Protein 8RDD (pdb70)

Secondary structure (DSSP, 8-state):
-EEEEEEE-HHHHHHHHHHHHHHHHH--SSEEEEEEE-HHHHHHHHHHHHHS--HHHHHHHHHHHHHHHS--TTEEEEEPPTTHHHHS-HHHHHHHS-TTSSS-GGGS-HHHHHHHHHHHHHHHSTT-TT--EEEE-S-HHHHHHHHHTT----HHHHHHHH-

B-factor: mean 39.7, std 12.42, range [23.23, 88.73]

Structure (mmCIF, N/CA/C/O backbone):
data_8RDD
#
_entry.id   8RDD
#
_cell.length_a   80.371
_cell.length_b   80.371
_cell.length_c   94.134
_cell.angle_alpha   90
_cell.angle_beta   90
_cell.angle_gamma   120
#
_symmetry.space_group_name_H-M   'P 31 2 1'
#
loop_
_entity.id
_entity.type
_entity.pdbx_description
1 polymer 'Nonsense-mediated decay protein 4'
2 non-polymer GLYCEROL
3 non-polymer 'ACETIC ACID'
4 water water
#
loop_
_atom_site.group_PDB
_atom_site.id
_atom_site.type_symbol
_atom_site.label_atom_id
_atom_site.label_alt_id
_atom_site.label_comp_id
_atom_site.label_asym_id
_atom_site.label_entity_id
_atom_site.label_seq_id
_atom_site.pdbx_PDB_ins_code
_atom_site.Cartn_x
_atom_site.Cartn_y
_atom_site.Cartn_z
_atom_site.occupancy
_atom_site.B_iso_or_equiv
_atom_site.auth_seq_id
_atom_site.auth_comp_id
_atom_site.auth_asym_id
_atom_site.auth_atom_id
_atom_site.pdbx_PDB_model_num
ATOM 1 N N . SER A 1 4 ? -33.1 47.654 -37.065 1 56.79 1 SER B N 1
ATOM 2 C CA . SER A 1 4 ? -33.631 46.538 -36.283 1 57.17 1 SER B CA 1
ATOM 3 C C . SER A 1 4 ? -32.761 45.288 -36.446 1 55.93 1 SER B C 1
ATOM 4 O O . SER A 1 4 ? -32.288 45.012 -37.548 1 56.9 1 SER B O 1
ATOM 7 N N . THR A 1 5 ? -32.519 44.549 -35.352 1 53.39 2 THR B N 1
ATOM 8 C CA . THR A 1 5 ? -31.701 43.341 -35.402 1 51.46 2 THR B CA 1
ATOM 9 C C . THR A 1 5 ? -32.416 42.134 -34.778 1 46.92 2 THR B C 1
ATOM 10 O O . THR A 1 5 ? -33.287 42.285 -33.915 1 47.33 2 THR B O 1
ATOM 14 N N . GLN A 1 6 ? -32.065 40.945 -35.241 1 42.29 3 GLN B N 1
ATOM 15 C CA . GLN A 1 6 ? -32.631 39.708 -34.732 1 39.03 3 GLN B CA 1
ATOM 16 C C . GLN A 1 6 ? -31.495 38.725 -34.523 1 36.03 3 GLN B C 1
ATOM 17 O O . GLN A 1 6 ? -30.66 38.553 -35.415 1 36.13 3 GLN B O 1
ATOM 23 N N . TYR A 1 7 ? -31.444 38.095 -33.351 1 33.55 4 TYR B N 1
ATOM 24 C CA . TYR A 1 7 ? -30.449 37.058 -33.089 1 32.6 4 TYR B CA 1
ATOM 25 C C . TYR A 1 7 ? -31.166 35.716 -33.148 1 30.22 4 TYR B C 1
ATOM 26 O O . TYR A 1 7 ? -32.266 35.571 -32.608 1 30.55 4 TYR B O 1
ATOM 35 N N . ASN A 1 8 ? -30.54 34.741 -33.786 1 28.02 5 ASN B N 1
ATOM 36 C CA . ASN A 1 8 ? -31.105 33.413 -34.007 1 26.75 5 ASN B CA 1
ATOM 37 C C . ASN A 1 8 ? -30.26 32.365 -33.288 1 26.32 5 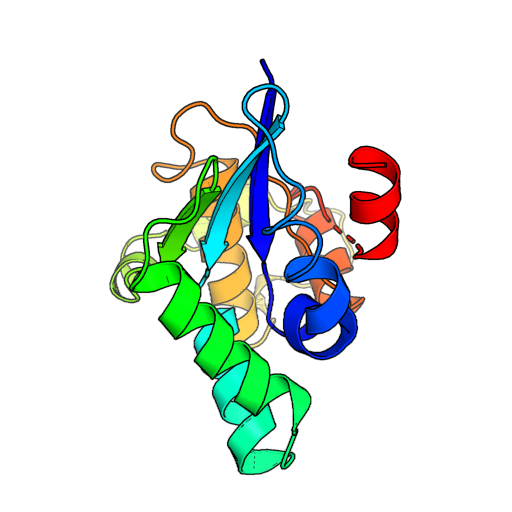ASN B C 1
ATOM 38 O O . ASN A 1 8 ? -29.111 32.122 -33.67 1 26.34 5 ASN B O 1
ATOM 43 N N . PHE A 1 9 ? -30.81 31.796 -32.207 1 25.41 6 PHE B N 1
ATOM 44 C CA . PHE A 1 9 ? -30.08 30.846 -31.367 1 26.07 6 PHE B CA 1
ATOM 45 C C . PHE A 1 9 ? -30.678 29.458 -31.305 1 26.2 6 PHE B C 1
ATOM 46 O O . PHE A 1 9 ? -31.89 29.292 -31.111 1 26.55 6 PHE B O 1
ATOM 54 N N . ILE A 1 10 ? -29.809 28.449 -31.367 1 26.15 7 ILE B N 1
ATOM 55 C CA . ILE A 1 10 ? -30.17 27.062 -31.097 1 26.08 7 ILE B CA 1
ATOM 56 C C . ILE A 1 10 ? -29.672 26.863 -29.662 1 25.95 7 ILE B C 1
ATOM 57 O O . ILE A 1 10 ? -28.483 27.087 -29.403 1 26.78 7 ILE B O 1
ATOM 62 N N . ILE A 1 11 ? -30.541 26.451 -28.734 1 25.22 8 ILE B N 1
ATOM 63 C CA . ILE A 1 11 ? -30.119 26.364 -27.32 1 26.28 8 ILE B CA 1
ATOM 64 C C . ILE A 1 11 ? -30.059 24.938 -26.825 1 26.87 8 ILE B C 1
ATOM 65 O O . ILE A 1 11 ? -31.057 24.212 -26.884 1 27.88 8 ILE B O 1
ATOM 70 N N . ASP A 1 12 ? -28.888 24.534 -26.315 1 26.19 9 ASP B N 1
ATOM 71 C CA . ASP A 1 12 ? -28.717 23.18 -25.823 1 26.3 9 ASP B CA 1
ATOM 72 C C . ASP A 1 12 ? -29.197 23.035 -24.346 1 26.7 9 ASP B C 1
ATOM 73 O O . ASP A 1 12 ? -29.622 24.02 -23.733 1 27.39 9 ASP B O 1
ATOM 78 N N . ALA A 1 13 ? -29.141 21.813 -23.794 1 26.71 10 ALA B N 1
ATOM 79 C CA . ALA A 1 13 ? -29.593 21.583 -22.416 1 27.71 10 ALA B CA 1
ATOM 80 C C . ALA A 1 13 ? -28.703 22.247 -21.362 1 27.98 10 ALA B C 1
ATOM 81 O O . ALA A 1 13 ? -29.229 22.83 -20.401 1 28.36 10 ALA B O 1
ATOM 83 N N . SER A 1 14 ? -27.367 22.157 -21.52 1 27.55 11 SER B N 1
ATOM 84 C CA . SER A 1 14 ? -26.416 22.739 -20.552 1 27.91 11 SER B CA 1
ATOM 85 C C . SER A 1 14 ? -26.582 24.259 -20.413 1 27.97 11 SER B C 1
ATOM 86 O O . SER A 1 14 ? -26.408 24.78 -19.31 1 28.25 11 SER B O 1
ATOM 89 N N . ALA A 1 15 ? -26.953 24.951 -21.516 1 27.53 12 ALA B N 1
ATOM 90 C CA . ALA A 1 15 ? -27.199 26.389 -21.503 1 28.04 12 ALA B CA 1
ATOM 91 C C . ALA A 1 15 ? -28.391 26.674 -20.585 1 28.41 12 ALA B C 1
ATOM 92 O O . ALA A 1 15 ? -28.315 27.596 -19.782 1 29.25 12 ALA B O 1
ATOM 94 N N . PHE A 1 16 ? -29.465 25.866 -20.663 1 27.7 13 PHE B N 1
ATOM 95 C CA . PHE A 1 16 ? -30.616 26.035 -19.766 1 28.44 13 PHE B CA 1
ATOM 96 C C . PHE A 1 16 ? -30.258 25.66 -18.323 1 29.85 13 PHE B C 1
ATOM 97 O O . PHE A 1 16 ? -30.542 26.424 -17.4 1 30.92 13 PHE B O 1
ATOM 105 N N . GLU A 1 17 ? -29.645 24.487 -18.118 1 30.08 14 GLU B N 1
ATOM 106 C CA . GLU A 1 17 ? -29.319 24.044 -16.759 1 31.06 14 GLU B CA 1
ATOM 107 C C . GLU A 1 17 ? -28.389 25.013 -16.007 1 32.28 14 GLU B C 1
ATOM 108 O O . GLU A 1 17 ? -28.596 25.28 -14.813 1 32.5 14 GLU B O 1
ATOM 114 N N . LYS A 1 18 ? -27.4 25.571 -16.708 1 32.2 15 LYS B N 1
ATOM 115 C CA . LYS A 1 18 ? -26.44 26.472 -16.081 1 33.69 15 LYS B CA 1
ATOM 116 C C . LYS A 1 18 ? -26.83 27.952 -16.175 1 33.66 15 LYS B C 1
ATOM 117 O O . LYS A 1 18 ? -26.404 28.745 -15.336 1 35.08 15 LYS B O 1
ATOM 123 N N . GLY A 1 19 ? -27.605 28.319 -17.186 1 31.88 16 GLY B N 1
ATOM 124 C CA . GLY A 1 19 ? -27.924 29.719 -17.419 1 31.28 16 GLY B CA 1
ATOM 125 C C . GLY A 1 19 ? -29.381 30.093 -17.558 1 30.26 16 GLY B C 1
ATOM 126 O O . GLY A 1 19 ? -29.676 31.116 -18.169 1 30.21 16 GLY B O 1
ATOM 127 N N . LEU A 1 20 ? -30.307 29.295 -16.991 1 29.2 17 LEU B N 1
ATOM 128 C CA . LEU A 1 20 ? -31.743 29.613 -17.06 1 29.28 17 LEU B CA 1
ATOM 129 C C . LEU A 1 20 ? -32.078 31.081 -16.651 1 28.99 17 LEU B C 1
ATOM 130 O O . LEU A 1 20 ? -32.842 31.74 -17.354 1 28.42 17 LEU B O 1
ATOM 135 N N . GLY A 1 21 ? -31.508 31.564 -15.544 1 29.52 18 GLY B N 1
ATOM 136 C CA . GLY A 1 21 ? -31.738 32.944 -15.095 1 30.37 18 GLY B CA 1
ATOM 137 C C . GLY A 1 21 ? -31.311 33.98 -16.133 1 31.13 18 GLY B C 1
ATOM 138 O O . GLY A 1 21 ? -32.022 34.959 -16.373 1 30.9 18 GLY B O 1
ATOM 139 N N . ASN A 1 22 ? -30.164 33.736 -16.799 1 30.84 19 ASN B N 1
ATOM 140 C CA . ASN A 1 22 ? -29.645 34.615 -17.849 1 30.62 19 ASN B CA 1
ATOM 141 C C . ASN A 1 22 ? -30.58 34.606 -19.06 1 29.39 19 ASN B C 1
ATOM 142 O O . ASN A 1 22 ? -30.901 35.669 -19.585 1 29.35 19 ASN B O 1
ATOM 147 N N . ILE A 1 23 ? -31.014 33.414 -19.507 1 29.01 20 ILE B N 1
ATOM 148 C CA . ILE A 1 23 ? -31.924 33.283 -20.653 1 29.24 20 ILE B CA 1
ATOM 149 C C . ILE A 1 23 ? -33.277 33.981 -20.376 1 29.23 20 ILE B C 1
ATOM 150 O O . ILE A 1 23 ? -33.791 34.691 -21.24 1 28.8 20 ILE B O 1
ATOM 155 N N . LYS A 1 24 ? -33.836 33.826 -19.147 1 29.43 21 LYS B N 1
ATOM 156 C CA . LYS A 1 24 ? -35.09 34.515 -18.802 1 30.11 21 LYS B CA 1
ATOM 157 C C . LYS A 1 24 ? -34.919 36.032 -18.909 1 30.87 21 LYS B C 1
ATOM 158 O O . LYS A 1 24 ? -35.812 36.718 -19.41 1 31.51 21 LYS B O 1
ATOM 164 N N . ARG A 1 25 ? -33.762 36.542 -18.48 1 31.22 22 ARG B N 1
ATOM 165 C CA A ARG A 1 25 ? -33.503 37.972 -18.549 0.5 32 22 ARG B CA 1
ATOM 166 C CA B ARG A 1 25 ? -33.455 37.968 -18.551 0.5 32.4 22 ARG B CA 1
ATOM 167 C C . ARG A 1 25 ? -33.441 38.448 -20.006 1 32.84 22 ARG B C 1
ATOM 168 O O . ARG A 1 25 ? -34.047 39.479 -20.331 1 32.91 22 ARG B O 1
ATOM 183 N N . TRP A 1 26 ? -32.784 37.674 -20.909 1 33.18 23 TRP B N 1
ATOM 184 C CA . TRP A 1 26 ? -32.72 38.039 -22.337 1 33.71 23 TRP B CA 1
ATOM 185 C C . TRP A 1 26 ? -34.15 38.163 -22.907 1 35.27 23 TRP B C 1
ATOM 186 O O . TRP A 1 26 ? -34.445 39.123 -23.629 1 35.66 23 TRP B O 1
ATOM 197 N N . CYS A 1 27 ? -35.024 37.196 -22.56 1 35.68 24 CYS B N 1
ATOM 198 C CA . CYS A 1 27 ? -36.405 37.138 -23.045 1 38.14 24 CYS B CA 1
ATOM 199 C C . CYS A 1 27 ? -37.261 38.306 -22.591 1 40.99 24 CYS B C 1
ATOM 200 O O . CYS A 1 27 ? -38.144 38.723 -23.337 1 41.43 24 CYS B O 1
ATOM 203 N N . SER A 1 28 ? -37.019 38.825 -21.378 1 42.73 25 SER B N 1
ATOM 204 C CA A SER A 1 28 ? -37.811 39.943 -20.879 0.5 44.64 25 SER B CA 1
ATOM 205 C CA B SER A 1 28 ? -37.787 39.945 -20.833 0.5 44.8 25 SER B CA 1
ATOM 206 C C . SER A 1 28 ? -37.204 41.311 -21.206 1 46.63 25 SER B C 1
ATOM 207 O O . SER A 1 28 ? -37.908 42.309 -21.134 1 46.76 25 SER B O 1
ATOM 212 N N . ASP A 1 29 ? -35.91 41.363 -21.575 1 49.33 26 ASP B N 1
ATOM 213 C CA . ASP A 1 29 ? -35.241 42.616 -21.937 1 52.37 26 ASP B CA 1
ATOM 214 C C . ASP A 1 29 ? -35.157 42.866 -23.455 1 55.54 26 ASP B C 1
ATOM 215 O O . ASP A 1 29 ? -34.707 43.946 -23.85 1 56.22 26 ASP B O 1
ATOM 220 N N . CYS A 1 30 ? -35.573 41.895 -24.304 1 57.09 27 CYS B N 1
ATOM 221 C CA . CYS A 1 30 ? -35.543 42.119 -25.754 1 59.47 27 CYS B CA 1
ATOM 222 C C . CYS A 1 30 ? -36.569 43.181 -26.169 1 61.3 27 CYS B C 1
ATOM 223 O O . CYS A 1 30 ? -37.629 43.306 -25.549 1 61.51 27 CYS B O 1
ATOM 226 N N . THR A 1 31 ? -36.207 44.008 -27.151 1 62.24 28 THR B N 1
ATOM 227 C CA . THR A 1 31 ? -37.031 45.145 -27.57 1 63.47 28 THR B CA 1
ATOM 228 C C . THR A 1 31 ? -37.331 45.125 -29.099 1 63.83 28 THR B C 1
ATOM 229 O O . THR A 1 31 ? -36.94 44.173 -29.778 1 63.99 28 THR B O 1
ATOM 233 N N . GLU A 1 32 ? -38.029 46.157 -29.645 1 63.44 29 GLU B N 1
ATOM 234 C CA . GLU A 1 32 ? -38.302 46.234 -31.087 1 63.55 29 GLU B CA 1
ATOM 235 C C . GLU A 1 32 ? -36.965 46.306 -31.861 1 62.46 29 GLU B C 1
ATOM 236 O O . GLU A 1 32 ? -36.847 45.729 -32.947 1 62.71 29 GLU B O 1
ATOM 242 N N . ALA A 1 33 ? -35.949 46.982 -31.27 1 60.78 30 ALA B N 1
ATOM 243 C CA . ALA A 1 33 ? -34.612 47.117 -31.839 1 59.3 30 ALA B CA 1
ATOM 244 C C . ALA A 1 33 ? -33.842 45.792 -31.822 1 56.86 30 ALA B C 1
ATOM 245 O O . ALA A 1 33 ? -33.074 45.537 -32.746 1 57.45 30 ALA B O 1
ATOM 247 N N . VAL A 1 34 ? -34.012 44.963 -30.773 1 53.97 31 VAL B N 1
ATOM 248 C CA . VAL A 1 34 ? -33.315 43.67 -30.667 1 51.53 31 VAL B CA 1
ATOM 249 C C . VAL A 1 34 ? -34.301 42.525 -30.392 1 47.51 31 VAL B C 1
ATOM 250 O O . VAL A 1 34 ? -34.823 42.417 -29.284 1 48.03 31 VAL B O 1
ATOM 254 N N . THR A 1 35 ? -34.601 41.71 -31.405 1 43.39 32 THR B N 1
ATOM 255 C CA . THR A 1 35 ? -35.527 40.6 -31.249 1 40.69 32 THR B CA 1
ATOM 256 C C . THR A 1 35 ? -34.756 39.266 -31.157 1 36.47 32 THR B C 1
ATOM 257 O O . THR A 1 35 ? -33.64 39.141 -31.675 1 35.04 32 THR B O 1
ATOM 261 N N . LEU A 1 36 ? -35.35 38.285 -30.488 1 34.01 33 LEU B N 1
ATOM 262 C CA . LEU A 1 36 ? -34.713 36.991 -30.292 1 33.19 33 LEU B CA 1
ATOM 263 C C . LEU A 1 36 ? -35.53 35.901 -30.958 1 32.71 33 LEU B C 1
ATOM 264 O O . LEU A 1 36 ? -36.766 35.944 -30.945 1 33.66 33 LEU B O 1
ATOM 269 N N . ASN A 1 37 ? -34.84 34.946 -31.565 1 30.48 34 ASN B N 1
ATOM 270 C CA . ASN A 1 37 ? -35.462 33.86 -32.303 1 29.11 34 ASN B CA 1
ATOM 271 C C . ASN A 1 37 ? -34.789 32.553 -31.864 1 28.96 34 ASN B C 1
ATOM 272 O O . ASN A 1 37 ? -33.616 32.331 -32.167 1 29.23 34 ASN B O 1
ATOM 277 N N . PHE A 1 38 ? -35.507 31.719 -31.107 1 28.4 35 PHE B N 1
ATOM 278 C CA . PHE A 1 38 ? -34.945 30.487 -30.544 1 28.57 35 PHE B CA 1
ATOM 279 C C . PHE A 1 38 ? -35.418 29.234 -31.252 1 28.03 35 PHE B C 1
ATOM 280 O O . PHE A 1 38 ? -36.61 29.099 -31.561 1 28.85 35 PHE B O 1
ATOM 288 N N . TYR A 1 39 ? -34.519 28.268 -31.402 1 27.04 36 TYR B N 1
ATOM 289 C CA . TYR A 1 39 ? -34.858 26.943 -31.908 1 26.88 36 TYR B CA 1
ATOM 290 C C . TYR A 1 39 ? -34.442 25.94 -30.834 1 27.4 36 TYR B C 1
ATOM 291 O O . TYR A 1 39 ? -33.279 25.909 -30.439 1 28.46 36 TYR B O 1
ATOM 300 N N . ILE A 1 40 ? -35.389 25.146 -30.347 1 26.94 37 ILE B N 1
ATOM 301 C CA . ILE A 1 40 ? -35.109 24.153 -29.318 1 26.84 37 ILE B CA 1
ATOM 302 C C . ILE A 1 40 ? -35.055 22.742 -29.936 1 27.09 37 ILE B C 1
ATOM 303 O O . ILE A 1 40 ? -36.083 22.18 -30.293 1 27.17 37 ILE B O 1
ATOM 308 N N . PRO A 1 41 ? -33.86 22.154 -30.049 1 27.77 38 PRO B N 1
ATOM 309 C CA . PRO A 1 41 ? -33.763 20.805 -30.636 1 28.45 38 PRO B CA 1
ATOM 310 C C . PRO A 1 41 ? -34.283 19.713 -29.712 1 28.15 38 PRO B C 1
ATOM 311 O O . PRO A 1 41 ? -34.354 19.897 -28.486 1 26.92 38 PRO B O 1
ATOM 315 N N . THR A 1 42 ? -34.584 18.547 -30.297 1 28.01 39 THR B N 1
ATOM 316 C CA . THR A 1 42 ? -35.015 17.35 -29.56 1 29.2 39 THR B CA 1
ATOM 317 C C . THR A 1 42 ? -33.977 16.971 -28.517 1 29.05 39 THR B C 1
ATOM 318 O O . THR A 1 42 ? -34.35 16.613 -27.405 1 30.31 39 THR B O 1
ATOM 322 N N . PHE A 1 43 ? -32.675 17.111 -28.839 1 28.46 40 PHE B N 1
ATOM 323 C CA . PHE A 1 43 ? -31.588 16.862 -27.875 1 28.92 40 PHE B CA 1
ATOM 324 C C . PHE A 1 43 ? -31.842 17.581 -26.515 1 28.33 40 PHE B C 1
ATOM 325 O O . PHE A 1 43 ? -31.656 16.982 -25.456 1 28.32 40 PHE B O 1
ATOM 333 N N . THR A 1 44 ? -32.197 18.872 -26.581 1 27.54 41 THR B N 1
ATOM 334 C CA . THR A 1 44 ? -32.414 19.703 -25.409 1 27.75 41 THR B CA 1
ATOM 335 C C . THR A 1 44 ? -33.545 19.164 -24.544 1 27.73 41 THR B C 1
ATOM 336 O O . THR A 1 44 ? -33.372 19.046 -23.332 1 27.49 41 THR B O 1
ATOM 340 N N . LEU A 1 45 ? -34.701 18.875 -25.153 1 27.9 42 LEU B N 1
ATOM 341 C CA . LEU A 1 45 ? -35.84 18.353 -24.403 1 29.26 42 LEU B CA 1
ATOM 342 C C . LEU A 1 45 ? -35.495 16.998 -23.737 1 29.9 42 LEU B C 1
ATOM 343 O O . LEU A 1 45 ? -35.781 16.806 -22.553 1 29.47 42 LEU B O 1
ATOM 348 N N . ASN A 1 46 ? -34.842 16.09 -24.491 1 30.07 43 ASN B N 1
ATOM 349 C CA . ASN A 1 46 ? -34.481 14.772 -23.961 1 30.94 43 ASN B CA 1
ATOM 350 C C . ASN A 1 46 ? -33.44 14.863 -22.846 1 30.43 43 ASN B C 1
ATOM 351 O O . ASN A 1 46 ? -33.577 14.194 -21.816 1 30.96 43 ASN B O 1
ATOM 356 N N . GLU A 1 47 ? -32.423 15.705 -23.031 1 29.66 44 GLU B N 1
ATOM 357 C CA . GLU A 1 47 ? -31.358 15.84 -22.035 1 29.39 44 GLU B CA 1
ATOM 358 C C . GLU A 1 47 ? -31.841 16.537 -20.764 1 29.03 44 GLU B C 1
ATOM 359 O O . GLU A 1 47 ? -31.471 16.111 -19.661 1 28.63 44 GLU B O 1
ATOM 365 N N . LEU A 1 48 ? -32.71 17.558 -20.899 1 28.45 45 LEU B N 1
ATOM 366 C CA . LEU A 1 48 ? -33.272 18.21 -19.696 1 28.94 45 LEU B CA 1
ATOM 367 C C . LEU A 1 48 ? -34.19 17.21 -18.945 1 30.65 45 LEU B C 1
ATOM 368 O O . LEU A 1 48 ? -34.205 17.204 -17.711 1 30.57 45 LEU B O 1
ATOM 373 N N . ASP A 1 49 ? -34.917 16.348 -19.682 1 31.84 46 ASP B N 1
ATOM 374 C CA . ASP A 1 49 ? -35.762 15.341 -19.037 1 34.15 46 ASP B CA 1
ATOM 375 C C . ASP A 1 49 ? -34.873 14.335 -18.279 1 35.58 46 ASP B C 1
ATOM 376 O O . ASP A 1 49 ? -35.178 13.982 -17.134 1 35.78 46 ASP B O 1
ATOM 381 N N . PHE A 1 50 ? -33.732 13.942 -18.882 1 36.13 47 PHE B N 1
ATOM 382 C CA . PHE A 1 50 ? -32.78 13.037 -18.226 1 36.96 47 PHE B CA 1
ATOM 383 C C . PHE A 1 50 ? -32.244 13.687 -16.93 1 36.34 47 PHE B C 1
ATOM 384 O O . PHE A 1 50 ? -32.198 13.028 -15.885 1 36.81 47 PHE B O 1
ATOM 392 N N . LEU A 1 51 ? -31.803 14.954 -17.016 1 34.97 48 LEU B N 1
ATOM 393 C CA . LEU A 1 51 ? -31.246 15.672 -15.87 1 34.88 48 LEU B CA 1
ATOM 394 C C . LEU A 1 51 ? -32.273 15.807 -14.735 1 35.77 48 LEU B C 1
ATOM 395 O O . LEU A 1 51 ? -31.93 15.566 -13.577 1 36.31 48 LEU B O 1
ATOM 400 N N . GLN A 1 52 ? -33.528 16.133 -15.068 1 36.22 49 GLN B N 1
ATOM 401 C CA . GLN A 1 52 ? -34.592 16.288 -14.079 1 38.78 49 GLN B CA 1
ATOM 402 C C . GLN A 1 52 ? -34.937 14.943 -13.386 1 41.41 49 GLN B C 1
ATOM 403 O O . GLN A 1 52 ? -35.113 14.918 -12.168 1 41.82 49 GLN B O 1
ATOM 409 N N . GLN A 1 53 ? -35.031 13.851 -14.162 1 42.74 50 GLN B N 1
ATOM 410 C CA . GLN A 1 53 ? -35.398 12.52 -13.663 1 45.2 50 GLN B CA 1
ATOM 411 C C . GLN A 1 53 ? -34.245 11.759 -13.001 1 46.32 50 GLN B C 1
ATOM 412 O O . GLN A 1 53 ? -34.374 11.339 -11.855 1 47.27 50 GLN B O 1
ATOM 418 N N . ARG A 1 54 ? -33.135 11.565 -13.714 1 46.21 51 ARG B N 1
ATOM 419 C CA . ARG A 1 54 ? -31.988 10.809 -13.23 1 46.79 51 ARG B CA 1
ATOM 420 C C . ARG A 1 54 ? -31.039 11.593 -12.329 1 45.79 51 ARG B C 1
ATOM 421 O O . ARG A 1 54 ? -30.439 10.988 -11.451 1 46.35 51 ARG B O 1
ATOM 429 N N . ARG A 1 55 ? -30.885 12.91 -12.53 1 44.15 52 ARG B N 1
ATOM 430 C CA . ARG A 1 55 ? -29.98 13.691 -11.68 1 43.91 52 ARG B CA 1
ATOM 431 C C . ARG A 1 55 ? -30.702 14.574 -10.651 1 42.63 52 ARG B C 1
ATOM 432 O O . ARG A 1 55 ? -30.033 15.304 -9.921 1 43.02 52 ARG B O 1
ATOM 440 N N . LYS A 1 56 ? -32.057 14.532 -10.61 1 41.11 53 LYS B N 1
ATOM 441 C CA . LYS A 1 56 ? -32.904 15.362 -9.736 1 40.84 53 LYS B CA 1
ATOM 442 C C . LYS A 1 56 ? -32.511 16.847 -9.843 1 38.91 53 LYS B C 1
ATOM 443 O O . LYS A 1 56 ? -32.376 17.546 -8.835 1 39.17 53 LYS B O 1
ATOM 449 N N . SER A 1 57 ? -32.244 17.296 -11.071 1 36.35 54 SER B N 1
ATOM 450 C CA . SER A 1 57 ? -31.821 18.669 -11.309 1 35.19 54 SER B CA 1
ATOM 451 C C . SER A 1 57 ? -32.991 19.638 -11.189 1 34.28 54 SER B C 1
ATOM 452 O O . SER A 1 57 ? -33.905 19.613 -12.025 1 33.88 54 SER B O 1
ATOM 455 N N . PHE A 1 58 ? -32.946 20.524 -10.187 1 33.74 55 PHE B N 1
ATOM 456 C CA . PHE A 1 58 ? -33.985 21.538 -10.032 1 33.58 55 PHE B CA 1
ATOM 457 C C . PHE A 1 58 ? -33.997 22.483 -11.25 1 32.39 55 PHE B C 1
ATOM 458 O O . PHE A 1 58 ? -35.059 22.755 -11.796 1 31.9 55 PHE B O 1
ATOM 466 N N . ALA A 1 59 ? -32.823 22.961 -11.681 1 31.75 56 ALA B N 1
ATOM 467 C CA . ALA A 1 59 ? -32.735 23.866 -12.823 1 32.05 56 ALA B CA 1
ATOM 468 C C . ALA A 1 59 ? -33.233 23.232 -14.131 1 31.31 56 ALA B C 1
ATOM 469 O O . ALA A 1 59 ? -33.856 23.935 -14.93 1 30.73 56 ALA B O 1
ATOM 471 N N . ALA A 1 60 ? -33.009 21.915 -14.332 1 30.16 57 ALA B N 1
ATOM 472 C CA . ALA A 1 60 ? -33.507 21.265 -15.553 1 30.6 57 ALA B CA 1
ATOM 473 C C . ALA A 1 60 ? -35.035 21.18 -15.521 1 30.01 57 ALA B C 1
ATOM 474 O O . ALA A 1 60 ? -35.686 21.434 -16.539 1 29.2 57 ALA B O 1
ATOM 476 N N . ARG A 1 61 ? -35.607 20.855 -14.345 1 30.05 58 ARG B N 1
ATOM 477 C CA . ARG A 1 61 ? -37.056 20.795 -14.192 1 30.53 58 ARG B CA 1
ATOM 478 C C . ARG A 1 61 ? -37.688 22.191 -14.461 1 30.18 58 ARG B C 1
ATOM 479 O O . ARG A 1 61 ? -38.674 22.297 -15.192 1 29.59 58 ARG B O 1
ATOM 487 N N . GLU A 1 62 ? -37.095 23.257 -13.895 1 29.6 59 GLU B N 1
ATOM 488 C CA . GLU A 1 62 ? -37.586 24.62 -14.108 1 28.97 59 GLU B CA 1
ATOM 489 C C . GLU A 1 62 ? -37.413 25.056 -15.561 1 28.59 59 GLU B C 1
ATOM 490 O O . GLU A 1 62 ? -38.241 25.807 -16.072 1 28.39 59 GLU B O 1
ATOM 496 N N . SER A 1 63 ? -36.336 24.597 -16.228 1 28.56 60 SER B N 1
ATOM 497 C CA . SER A 1 63 ? -36.077 24.927 -17.636 1 28.39 60 SER B CA 1
ATOM 498 C C . SER A 1 63 ? -37.173 24.373 -18.538 1 28.92 60 SER B C 1
ATOM 499 O O . SER A 1 63 ? -37.644 25.091 -19.43 1 29.01 60 SER B O 1
ATOM 502 N N . LEU A 1 64 ? -37.609 23.125 -18.292 1 28.92 61 LEU B N 1
ATOM 503 C CA . LEU A 1 64 ? -38.676 22.523 -19.087 1 29.91 61 LEU B CA 1
ATOM 504 C C . LEU A 1 64 ? -39.998 23.288 -18.908 1 30.86 61 LEU B C 1
ATOM 505 O O . LEU A 1 64 ? -40.706 23.521 -19.886 1 31.39 61 LEU B O 1
A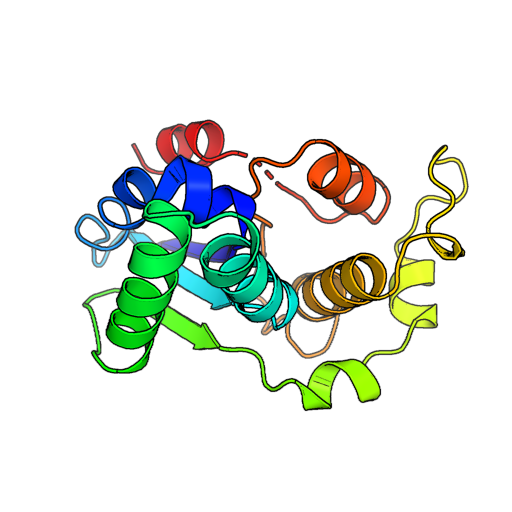TOM 510 N N . LYS A 1 65 ? -40.28 23.755 -17.686 1 30.62 62 LYS B N 1
ATOM 511 C CA . LYS A 1 65 ? 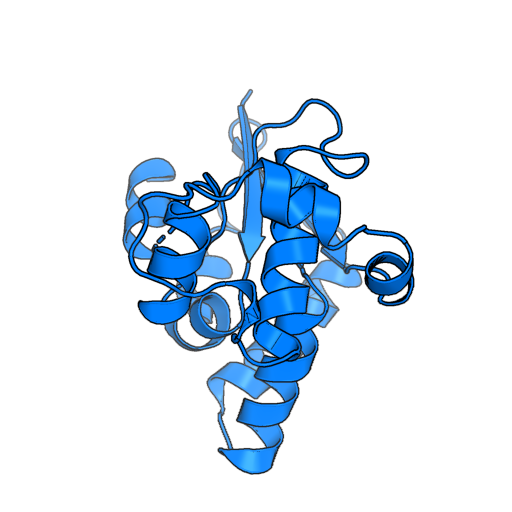-41.487 24.545 -17.433 1 30.95 62 LYS B CA 1
ATOM 512 C C . LYS A 1 65 ? -41.393 25.911 -18.141 1 31.57 62 LYS B C 1
ATOM 513 O O . LYS A 1 65 ? -42.385 26.391 -18.71 1 32.07 62 LYS B O 1
ATOM 519 N N . PHE A 1 66 ? -40.2 26.509 -18.156 1 31.01 63 PHE B N 1
ATOM 520 C CA . PHE A 1 66 ? -39.987 27.786 -18.84 1 31.84 63 PHE B CA 1
ATOM 521 C C . PHE A 1 66 ? -40.157 27.614 -20.358 1 31.91 63 PHE B C 1
ATOM 522 O O . PHE A 1 66 ? -40.793 28.456 -21.001 1 31.52 63 PHE B O 1
ATOM 530 N N . ILE A 1 67 ? -39.645 26.502 -20.921 1 31.52 64 ILE B N 1
ATOM 531 C CA . ILE A 1 67 ? -39.788 26.242 -22.363 1 32.09 64 ILE B CA 1
ATOM 532 C C . ILE A 1 67 ? -41.283 26.113 -22.744 1 34.44 64 ILE B C 1
ATOM 533 O O . ILE A 1 67 ? -41.708 26.654 -23.777 1 34.28 64 ILE B O 1
ATOM 538 N N . ASP A 1 68 ? -42.079 25.44 -21.887 1 36.07 65 ASP B N 1
ATOM 539 C CA . ASP A 1 68 ? -43.528 25.321 -22.075 1 38.59 65 ASP B CA 1
ATOM 540 C C . ASP A 1 68 ? -44.166 26.715 -22.08 1 39.84 65 ASP B C 1
ATOM 541 O O . ASP A 1 68 ? -44.987 26.996 -22.953 1 40.38 65 ASP B O 1
ATOM 546 N N . ARG A 1 69 ? -43.756 27.595 -21.147 1 39.95 66 ARG B N 1
ATOM 547 C CA . ARG A 1 69 ? -44.255 28.971 -21.096 1 41.91 66 ARG B CA 1
ATOM 548 C C . ARG A 1 69 ? -43.934 29.726 -22.391 1 43.24 66 ARG B C 1
ATOM 549 O O . ARG A 1 69 ? -44.811 30.386 -22.95 1 43.54 66 ARG B O 1
ATOM 557 N N . LEU A 1 70 ? -42.685 29.612 -22.872 1 43.69 67 LEU B N 1
ATOM 558 C CA . LEU A 1 70 ? -42.239 30.243 -24.11 1 45.15 67 LEU B CA 1
ATOM 559 C C . LEU A 1 70 ? -43.072 29.759 -25.303 1 46.83 67 LEU B C 1
ATOM 560 O O . LEU A 1 70 ? -43.445 30.564 -26.147 1 47.1 67 LEU B O 1
ATOM 565 N N . ASP A 1 71 ? -43.326 28.451 -25.394 1 47.95 68 ASP B N 1
ATOM 566 C CA . ASP A 1 71 ? -44.064 27.876 -26.516 1 50.27 68 ASP B CA 1
ATOM 567 C C . ASP A 1 71 ? -45.579 28.14 -26.45 1 53.76 68 ASP B C 1
ATOM 568 O O . ASP A 1 71 ? -46.25 28.125 -27.481 1 54.02 68 ASP B O 1
ATOM 573 N N . ASP A 1 72 ? -46.115 28.37 -25.249 1 56.07 69 ASP B N 1
ATOM 574 C CA . ASP A 1 72 ? -47.546 28.586 -25.059 1 59.17 69 ASP B CA 1
ATOM 575 C C . ASP A 1 72 ? -47.928 30.058 -25.189 1 61.62 69 ASP B C 1
ATOM 576 O O . ASP A 1 72 ? -48.99 30.38 -25.719 1 62.33 69 ASP B O 1
ATOM 581 N N . SER A 1 73 ? -47.092 30.949 -24.658 1 62.9 70 SER B N 1
ATOM 582 C CA . SER A 1 73 ? -47.382 32.382 -24.64 1 64.36 70 SER B CA 1
ATOM 583 C C . SER A 1 73 ? -46.614 33.119 -25.721 1 65.36 70 SER B C 1
ATOM 584 O O . SER A 1 73 ? -45.494 32.735 -26.054 1 65.49 70 SER B O 1
ATOM 587 N N . LYS A 1 74 ? -47.203 34.196 -26.257 1 65.74 71 LYS B N 1
ATOM 588 C CA . LYS A 1 74 ? -46.532 34.991 -27.275 1 66.23 71 LYS B CA 1
ATOM 589 C C . LYS A 1 74 ? -45.897 36.231 -26.655 1 65.81 71 LYS B C 1
ATOM 590 O O . LYS A 1 74 ? -46.551 37.27 -26.518 1 66.53 71 LYS B O 1
ATOM 596 N N . PHE A 1 75 ? -44.631 36.085 -26.221 1 64.27 72 PHE B N 1
ATOM 597 C CA . PHE A 1 75 ? -43.815 37.135 -25.612 1 63.05 72 PHE B CA 1
ATOM 598 C C . PHE A 1 75 ? -43.491 38.191 -26.677 1 61.11 72 PHE B C 1
ATOM 599 O O . PHE A 1 75 ? -43.367 37.861 -27.861 1 61.78 72 PHE B O 1
ATOM 607 N N . ALA A 1 76 ? -43.32 39.449 -26.261 1 58.48 73 ALA B N 1
ATOM 608 C CA . ALA A 1 76 ? -43.003 40.523 -27.201 1 56.36 73 ALA B CA 1
ATOM 609 C C . ALA A 1 76 ? -41.559 40.433 -27.698 1 53.3 73 ALA B C 1
ATOM 610 O O . ALA A 1 76 ? -40.64 40.246 -26.892 1 53.5 73 ALA B O 1
ATOM 612 N N . ASN A 1 77 ? -41.379 40.535 -29.033 1 50.3 74 ASN B N 1
ATOM 613 C CA . ASN A 1 77 ? -40.084 40.523 -29.721 1 48.1 74 ASN B CA 1
ATOM 614 C C . ASN A 1 77 ? -39.299 39.218 -29.539 1 44.52 74 ASN B C 1
ATOM 615 O O . ASN A 1 77 ? -38.068 39.218 -29.573 1 43.65 74 ASN B O 1
ATOM 620 N N . LEU A 1 78 ? -40.022 38.112 -29.347 1 42.21 75 LEU B N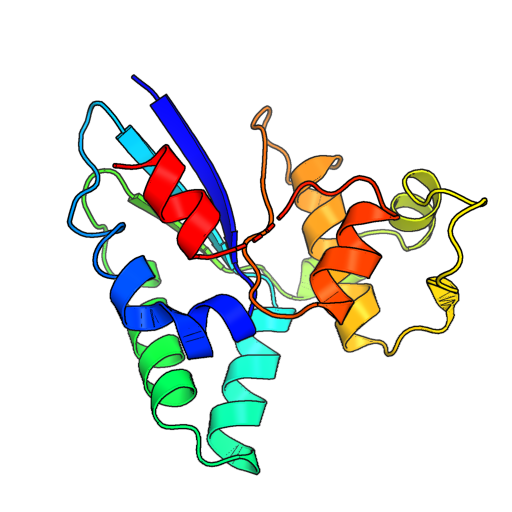 1
ATOM 621 C CA . LEU A 1 78 ? -39.422 36.811 -29.122 1 40.63 75 LEU B CA 1
ATOM 622 C C . LEU A 1 78 ? -40.195 35.753 -29.891 1 39.23 75 LEU B C 1
ATOM 623 O O . LEU A 1 78 ? -41.433 35.723 -29.857 1 39.24 75 LEU B O 1
ATOM 628 N N . LYS A 1 79 ? -39.469 34.908 -30.615 1 37.44 76 LYS B N 1
ATOM 629 C CA . LYS A 1 79 ? -40.035 33.802 -31.382 1 37.45 76 LYS B CA 1
ATOM 630 C C . LYS A 1 79 ? -39.38 32.517 -30.878 1 36.64 76 LYS B C 1
ATOM 631 O O . LYS A 1 79 ? -38.173 32.503 -30.62 1 35.7 76 LYS B O 1
ATOM 637 N N . VAL A 1 80 ? -40.178 31.456 -30.666 1 35.87 77 VAL B N 1
ATOM 638 C CA . VAL A 1 80 ? -39.639 30.189 -30.188 1 35.63 77 VAL B CA 1
ATOM 639 C C . VAL A 1 80 ? -40.188 29.067 -31.051 1 34.7 77 VAL B C 1
ATOM 640 O O . VAL A 1 80 ? -41.386 29.05 -31.329 1 35.6 77 VAL B O 1
ATOM 644 N N . PHE A 1 81 ? -39.326 28.156 -31.503 1 32.61 78 PHE B N 1
ATOM 645 C CA . PHE A 1 81 ? -39.769 27.014 -32.285 1 31.83 78 PHE B CA 1
ATOM 646 C C . PHE A 1 81 ? -39.228 25.747 -31.649 1 31.17 78 PHE B C 1
ATOM 647 O O . PHE A 1 81 ? -38.016 25.62 -31.467 1 31.06 78 PHE B O 1
ATOM 655 N N . ILE A 1 82 ? -40.115 24.8 -31.326 1 30.55 79 ILE B N 1
ATOM 656 C CA . ILE A 1 82 ? -39.696 23.527 -30.766 1 30.82 79 ILE B CA 1
ATOM 657 C C . ILE A 1 82 ? -39.566 22.54 -31.92 1 29.86 79 ILE B C 1
ATOM 658 O O . ILE A 1 82 ? -40.52 22.343 -32.67 1 30.25 79 ILE B O 1
ATOM 663 N N . GLU A 1 83 ? -38.413 21.901 -32.044 1 28.56 80 GLU B N 1
ATOM 664 C CA . GLU A 1 83 ? -38.162 20.937 -33.119 1 28.33 80 GLU B CA 1
ATOM 665 C C . GLU A 1 83 ? -39.223 19.816 -33.199 1 28.99 80 GLU B C 1
ATOM 666 O O . GLU A 1 83 ? -39.674 19.313 -32.172 1 28.37 80 GLU B O 1
ATOM 672 N N . PHE A 1 84 ? -39.575 19.411 -34.42 1 29.61 81 PHE B N 1
ATOM 673 C CA . PHE A 1 84 ? -40.423 18.248 -34.637 1 31.1 81 PHE B CA 1
ATOM 674 C C . PHE A 1 84 ? -39.417 17.094 -34.672 1 31.7 81 PHE B C 1
ATOM 675 O O . PHE A 1 84 ? -38.513 17.103 -35.51 1 30.98 81 PHE B O 1
ATOM 683 N N . PRO A 1 85 ? -39.529 16.104 -33.768 1 32.72 82 PRO B N 1
ATOM 684 C CA . PRO A 1 85 ? -38.547 14.997 -33.755 1 32.63 82 PRO B CA 1
ATOM 685 C C . PRO A 1 85 ? -38.429 14.192 -35.058 1 31.67 82 PRO B C 1
ATOM 686 O O . PRO A 1 85 ? -37.342 13.686 -35.358 1 30.87 82 PRO B O 1
ATOM 690 N N . GLU A 1 86 ? -39.507 14.129 -35.872 1 31.38 83 GLU B N 1
ATOM 691 C CA . GLU A 1 86 ? -39.422 13.427 -37.157 1 32.17 83 GLU B CA 1
ATOM 692 C C . GLU A 1 86 ? -38.408 14.084 -38.126 1 31.25 83 GLU B C 1
ATOM 693 O O . GLU A 1 86 ? -38.004 13.438 -39.088 1 31.49 83 GLU B O 1
ATOM 699 N N . VAL A 1 87 ? -37.991 15.351 -37.87 1 30.43 84 VAL B N 1
ATOM 700 C CA . VAL A 1 87 ? -36.993 16.003 -38.737 1 30.08 84 VAL B CA 1
ATOM 701 C C . VAL A 1 87 ? -35.66 15.231 -38.713 1 29.61 84 VAL B C 1
ATOM 702 O O . VAL A 1 87 ? -34.95 15.209 -39.713 1 29.03 84 VAL B O 1
ATOM 706 N N . LEU A 1 88 ? -35.321 14.576 -37.576 1 29.82 85 LEU B N 1
ATOM 707 C CA . LEU A 1 88 ? -34.064 13.834 -37.444 1 31.36 85 LEU B CA 1
ATOM 708 C C . LEU A 1 88 ? -33.973 12.669 -38.42 1 33.91 85 LEU B C 1
ATOM 709 O O . LEU A 1 88 ? -32.878 12.365 -38.88 1 35.6 85 LEU B O 1
ATOM 714 N N . ASP A 1 89 ? -35.111 12.071 -38.793 1 34.77 86 ASP B N 1
ATOM 715 C CA . ASP A 1 89 ? -35.123 10.994 -39.79 1 36.98 86 ASP B CA 1
ATOM 716 C C . ASP A 1 89 ? -35.033 11.521 -41.241 1 38.18 86 ASP B C 1
ATOM 717 O O . ASP A 1 89 ? -34.765 10.746 -42.151 1 39.5 86 ASP B O 1
ATOM 722 N N . ILE A 1 90 ? -35.261 12.821 -41.458 1 37.36 87 ILE B N 1
ATOM 723 C CA . ILE A 1 90 ? -35.174 13.408 -42.788 1 37.73 87 ILE B CA 1
ATOM 724 C C . ILE A 1 90 ? -33.761 13.95 -43.04 1 36.91 87 ILE B C 1
ATOM 725 O O . ILE A 1 90 ? -33.192 13.688 -44.107 1 38.68 87 ILE B O 1
ATOM 730 N N . ILE A 1 91 ? -33.148 14.591 -42.029 1 33.98 88 ILE B N 1
ATOM 731 C CA . ILE A 1 91 ? -31.779 15.109 -42.13 1 32.47 88 ILE B CA 1
ATOM 732 C C . ILE A 1 91 ? -30.758 13.98 -42.383 1 33.13 88 ILE B C 1
ATOM 733 O O . ILE A 1 91 ? -30.689 13.012 -41.618 1 33.44 88 ILE B O 1
ATOM 738 N N . LEU A 1 92 ? -29.966 14.11 -43.443 1 33.19 89 LEU B N 1
ATOM 739 C CA . LEU A 1 92 ? -28.956 13.102 -43.763 1 34.35 89 LEU B CA 1
ATOM 740 C C . LEU A 1 92 ? -27.711 13.251 -42.913 1 34.09 89 LEU B C 1
ATOM 741 O O . LEU A 1 92 ? -27.18 14.357 -42.777 1 33.92 89 LEU B O 1
ATOM 746 N N . TRP A 1 93 ? -27.174 12.133 -42.444 1 34.12 90 TRP B N 1
ATOM 747 C CA . TRP A 1 93 ? -25.895 12.148 -41.738 1 35.14 90 TRP B CA 1
ATOM 748 C C . TRP A 1 93 ? -24.772 12.603 -42.706 1 34.77 90 TRP B C 1
ATOM 749 O O . TRP A 1 93 ? -23.868 13.325 -42.289 1 34.48 90 TRP B O 1
ATOM 760 N N . SER A 1 94 ? -24.89 12.267 -44.019 1 33.85 91 SER B N 1
ATOM 761 C CA . SER A 1 94 ? -23.92 12.722 -45.02 1 34.24 91 SER B CA 1
ATOM 762 C C . SER A 1 94 ? -23.905 14.27 -45.135 1 33.72 91 SER B C 1
ATOM 763 O O . SER A 1 94 ? -22.867 14.843 -45.46 1 33.6 91 SER B O 1
ATOM 766 N N . ASP A 1 95 ? -25.04 14.946 -44.857 1 33.18 92 ASP B N 1
ATOM 767 C CA . ASP A 1 95 ? -25.066 16.419 -44.872 1 33.88 92 ASP B CA 1
ATOM 768 C C . ASP A 1 95 ? -24.259 16.986 -43.672 1 33.71 92 ASP B C 1
ATOM 769 O O . ASP A 1 95 ? -23.619 18.024 -43.801 1 34.34 92 ASP B O 1
ATOM 774 N N . VAL A 1 96 ? -24.234 16.274 -42.534 1 32.63 93 VAL B N 1
ATOM 775 C CA . VAL A 1 96 ? -23.413 16.677 -41.394 1 31.94 93 VAL B CA 1
ATOM 776 C C . VAL A 1 96 ? -21.942 16.475 -41.784 1 32.37 93 VAL B C 1
ATOM 777 O O . VAL A 1 96 ? -21.115 17.374 -41.591 1 31.64 93 VAL B O 1
ATOM 781 N N . MET A 1 97 ? -21.619 15.298 -42.371 1 32.72 94 MET B N 1
ATOM 782 C CA . MET A 1 97 ? -20.249 14.977 -42.763 1 33.85 94 MET B CA 1
ATOM 783 C C . MET A 1 97 ? -19.674 15.94 -43.795 1 34.16 94 MET B C 1
ATOM 784 O O . MET A 1 97 ? -18.462 16.195 -43.759 1 33.85 94 MET B O 1
ATOM 789 N N . GLU A 1 98 ? -20.532 16.554 -44.651 1 34.05 95 GLU B N 1
ATOM 790 C CA . GLU A 1 98 ? -20.006 17.521 -45.62 1 35.3 95 GLU B CA 1
ATOM 791 C C . GLU A 1 98 ? -19.513 18.818 -44.947 1 34.72 95 GLU B C 1
ATOM 792 O O . GLU A 1 98 ? -18.659 19.497 -45.516 1 35.26 95 GLU B O 1
ATOM 798 N N . HIS A 1 99 ? -19.968 19.115 -43.71 1 32.71 96 HIS B N 1
ATOM 799 C CA . HIS A 1 99 ? -19.488 20.298 -42.979 1 32.46 96 HIS B CA 1
ATOM 800 C C . HIS A 1 99 ? -18.376 19.989 -41.955 1 32.74 96 HIS B C 1
ATOM 801 O O . HIS A 1 99 ? -17.826 20.895 -41.33 1 32.72 96 HIS B O 1
ATOM 808 N N . ASN A 1 100 ? -18.046 18.713 -41.791 1 32.75 97 ASN B N 1
ATOM 809 C CA . ASN A 1 100 ? -17.046 18.279 -40.839 1 32.99 97 ASN B CA 1
ATOM 810 C C . ASN A 1 100 ? -15.643 18.552 -41.38 1 33.7 97 ASN B C 1
ATOM 811 O O . ASN A 1 100 ? -15.347 18.222 -42.537 1 33.98 97 ASN B O 1
ATOM 816 N N . ASP A 1 101 ? -14.767 19.096 -40.538 1 33.24 98 ASP B N 1
ATOM 817 C CA . ASP A 1 101 ? -13.38 19.308 -40.923 1 35.15 98 ASP B CA 1
ATOM 818 C C . ASP A 1 101 ? -12.712 17.92 -40.785 1 37.18 98 ASP B C 1
ATOM 819 O O . ASP A 1 101 ? -12.578 17.427 -39.667 1 36.43 98 ASP B O 1
ATOM 824 N N A SER A 1 102 ? -12.312 17.298 -41.899 0.5 38.65 99 SER B N 1
ATOM 825 N N B SER A 1 102 ? -12.297 17.315 -41.917 0.5 38.52 99 SER B N 1
ATOM 826 C CA A SER A 1 102 ? -11.699 15.966 -41.849 0.5 40.49 99 SER B CA 1
ATOM 827 C CA B SER A 1 102 ? -11.658 15.989 -41.948 0.5 40.27 99 SER B CA 1
ATOM 828 C C A SER A 1 102 ? -10.366 15.941 -41.084 0.5 41.48 99 SER B C 1
ATOM 829 C C B SER A 1 102 ? -10.32 15.932 -41.197 0.5 41.35 99 SER B C 1
ATOM 830 O O A SER A 1 102 ? -10.015 14.915 -40.496 0.5 42.24 99 SER B O 1
ATOM 831 O O B SER A 1 102 ? -9.901 14.855 -40.769 0.5 42.1 99 SER B O 1
ATOM 836 N N . SER A 1 103 ? -9.66 17.083 -41.026 1 41.09 100 SER B N 1
ATOM 837 C CA . SER A 1 103 ? -8.409 17.166 -40.267 1 41.08 100 SER B CA 1
ATOM 838 C C . SER A 1 103 ? -8.648 17.302 -38.74 1 40.47 100 SER B C 1
ATOM 839 O O . SER A 1 103 ? -7.697 17.191 -37.967 1 40.29 100 SER B O 1
ATOM 842 N N . GLY A 1 104 ? -9.893 17.571 -38.325 1 40.21 101 GLY B N 1
ATOM 843 C CA . GLY A 1 104 ? -10.253 17.696 -36.918 1 40.68 101 GLY B CA 1
ATOM 844 C C . GLY A 1 104 ? -10.032 16.38 -36.196 1 41.12 101 GLY B C 1
ATOM 845 O O . GLY A 1 104 ? -10.189 15.306 -36.782 1 41.44 101 GLY B O 1
ATOM 846 N N . LYS A 1 105 ? -9.657 16.456 -34.929 1 40.71 102 LYS B N 1
ATOM 847 C CA . LYS A 1 105 ? -9.303 15.289 -34.133 1 41.09 102 LYS B CA 1
ATOM 848 C C . LYS A 1 105 ? -10.484 14.496 -33.544 1 40 102 LYS B C 1
ATOM 849 O O . LYS A 1 105 ? -10.259 13.402 -33.021 1 40.84 102 LYS B O 1
ATOM 855 N N . ILE A 1 106 ? -11.722 15.013 -33.62 1 37.61 103 ILE B N 1
ATOM 856 C CA . ILE A 1 106 ? -12.874 14.282 -33.086 1 36.3 103 ILE B CA 1
ATOM 857 C C . ILE A 1 106 ? -13.398 13.311 -34.144 1 37.01 103 ILE B C 1
ATOM 858 O O . ILE A 1 106 ? -13.573 13.699 -35.296 1 36.43 103 ILE B O 1
ATOM 863 N N . ASN A 1 107 ? -13.657 12.056 -33.747 1 37.76 104 ASN B N 1
ATOM 864 C CA . ASN A 1 107 ? -14.24 11.07 -34.646 1 38.95 104 ASN B CA 1
ATOM 865 C C . ASN A 1 107 ? -15.753 11.231 -34.524 1 38.82 104 ASN B C 1
ATOM 866 O O . ASN A 1 107 ? -16.388 10.617 -33.661 1 38.75 104 ASN B O 1
ATOM 871 N N . ILE A 1 108 ? -16.307 12.117 -35.347 1 38.84 105 ILE B N 1
ATOM 872 C CA . ILE A 1 108 ? -17.72 12.491 -35.359 1 40.46 105 ILE B CA 1
ATOM 873 C C . ILE A 1 108 ? -18.669 11.287 -35.585 1 41.01 105 ILE B C 1
ATOM 874 O O . ILE A 1 108 ? -19.709 11.174 -34.934 1 40.35 105 ILE B O 1
ATOM 879 N N . ALA A 1 109 ? -18.267 10.364 -36.444 1 42.28 106 ALA B N 1
ATOM 880 C CA . ALA A 1 109 ? -19.066 9.165 -36.737 1 44.24 106 ALA B CA 1
ATOM 881 C C . ALA A 1 109 ? -19.198 8.197 -35.55 1 45.34 106 ALA B C 1
ATOM 882 O O . ALA A 1 109 ? -20.123 7.388 -35.527 1 46.21 106 ALA B O 1
ATOM 884 N N . LYS A 1 110 ? -18.308 8.298 -34.555 1 44.82 107 LYS B N 1
ATOM 885 C CA . LYS A 1 110 ? -18.341 7.43 -33.378 1 45.45 107 LYS B CA 1
ATOM 886 C C . LYS A 1 110 ? -19.029 8.049 -32.155 1 44.82 107 LYS B C 1
ATOM 887 O O . LYS A 1 110 ? -19.049 7.424 -31.093 1 45.06 107 LYS B O 1
ATOM 893 N N . LEU A 1 111 ? -19.56 9.278 -32.278 1 43.38 108 LEU B N 1
ATOM 894 C CA . LEU A 1 111 ? -20.245 9.939 -31.168 1 43.01 108 LEU B CA 1
ATOM 895 C C . LEU A 1 111 ? -21.518 9.185 -30.799 1 42.39 108 LEU B C 1
ATOM 896 O O . LEU A 1 111 ? -22.142 8.583 -31.676 1 41.9 108 LEU B O 1
ATOM 901 N N . PRO A 1 112 ? -21.975 9.268 -29.533 1 42.61 109 PRO B N 1
ATOM 902 C CA . PRO A 1 112 ? -23.275 8.654 -29.194 1 42.69 109 PRO B CA 1
ATOM 903 C C . PRO A 1 112 ? -24.416 9.278 -30.011 1 42.08 109 PRO B C 1
ATOM 904 O O . PRO A 1 112 ? -24.336 10.46 -30.388 1 41.19 109 PRO B O 1
ATOM 908 N N . LYS A 1 113 ? -25.459 8.473 -30.295 1 41.26 110 LYS B N 1
ATOM 909 C CA . LYS A 1 113 ? -26.622 8.871 -31.087 1 41.22 110 LYS B CA 1
ATOM 910 C C . LYS A 1 113 ? -27.218 10.226 -30.712 1 39.15 110 LYS B C 1
ATOM 911 O O . LYS A 1 113 ? -27.547 11.002 -31.611 1 38.38 110 LYS B O 1
ATOM 917 N N . ARG A 1 114 ? -27.365 10.516 -29.406 1 38.04 111 ARG B N 1
ATOM 918 C CA . ARG A 1 114 ? -27.942 11.79 -28.982 1 37.83 111 ARG B CA 1
ATOM 919 C C . ARG A 1 114 ? -27.097 12.99 -29.421 1 35.35 111 ARG B C 1
ATOM 920 O O . ARG A 1 114 ? -27.657 14.025 -29.765 1 34.93 111 ARG B O 1
ATOM 928 N N . LEU A 1 115 ? -25.766 12.84 -29.455 1 33.55 112 LEU B N 1
ATOM 929 C CA . LEU A 1 115 ? -24.89 13.917 -29.906 1 32.64 112 LEU B CA 1
ATOM 930 C C . LEU A 1 115 ? -24.908 14.022 -31.429 1 31.33 112 LEU B C 1
ATOM 931 O O . LEU A 1 115 ? -24.889 15.128 -31.963 1 30.37 112 LEU B O 1
ATOM 936 N N . LYS A 1 116 ? -25.003 12.886 -32.135 1 30.94 113 LYS B N 1
ATOM 937 C CA . LYS A 1 116 ? -25.134 12.897 -33.593 1 31.57 113 LYS B CA 1
ATOM 938 C C . LYS A 1 116 ? -26.414 13.621 -34.001 1 31.62 113 LYS B C 1
ATOM 939 O O . LYS A 1 116 ? -26.392 14.414 -34.934 1 31.88 113 LYS B O 1
ATOM 945 N N . ASN A 1 117 ? -27.505 13.389 -33.273 1 31.42 114 ASN B N 1
ATOM 946 C CA . ASN A 1 117 ? -28.775 14.052 -33.565 1 31.71 114 ASN B CA 1
ATOM 947 C C . ASN A 1 117 ? -28.742 15.55 -33.206 1 30.26 114 ASN B C 1
ATOM 948 O O . ASN A 1 117 ? -29.33 16.342 -33.94 1 29.38 114 ASN B O 1
ATOM 953 N N . LEU A 1 118 ? -27.982 15.956 -32.163 1 29.2 115 LEU B N 1
ATOM 954 C CA . LEU A 1 118 ? -27.798 17.394 -31.89 1 28.73 115 LEU B CA 1
ATOM 955 C C . LEU A 1 118 ? -27.053 18.045 -33.093 1 27.62 115 LEU B C 1
ATOM 956 O O . LEU A 1 118 ? -27.448 19.128 -33.545 1 26.51 115 LEU B O 1
ATOM 961 N N . LEU A 1 119 ? -26.015 17.369 -33.621 1 27.49 116 LEU B N 1
ATOM 962 C CA . LEU A 1 119 ? -25.296 17.861 -34.812 1 28 116 LEU B CA 1
ATOM 963 C C . LEU A 1 119 ? -26.234 17.97 -36.018 1 27.38 116 LEU B C 1
ATOM 964 O O . LEU A 1 119 ? -26.166 18.961 -36.75 1 26.82 116 LEU B O 1
ATOM 969 N N . LYS A 1 120 ? -27.121 16.961 -36.227 1 26.8 117 LYS B N 1
ATOM 970 C CA . LYS A 1 120 ? -28.108 17.017 -37.32 1 26.33 117 LYS B CA 1
ATOM 971 C C . LYS A 1 120 ? -28.996 18.268 -37.169 1 25.59 117 LYS B C 1
ATOM 972 O O . LYS A 1 120 ? -29.189 18.992 -38.135 1 25.1 117 LYS B O 1
ATOM 978 N N . SER A 1 121 ? -29.51 18.527 -35.955 1 25.56 118 SER B N 1
ATOM 979 C CA . SER A 1 121 ? -30.343 19.719 -35.702 1 25.42 118 SER B CA 1
ATOM 980 C C . SER A 1 121 ? -29.591 21.022 -36.031 1 25.16 118 SER B C 1
ATOM 981 O O . SER A 1 121 ? -30.155 21.906 -36.679 1 24.87 118 SER B O 1
ATOM 984 N N . CYS A 1 122 ? -28.321 21.131 -35.603 1 24.47 119 CYS B N 1
ATOM 985 C CA . CYS A 1 122 ? -27.515 22.335 -35.836 1 24.95 119 CYS B CA 1
ATOM 986 C C . CYS A 1 122 ? -27.24 22.532 -37.323 1 25 119 CYS B C 1
AT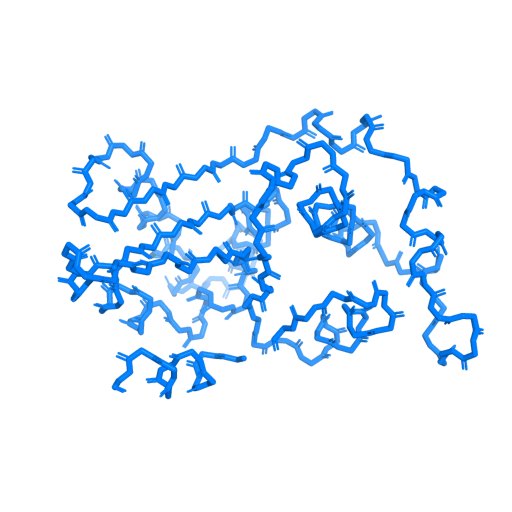OM 987 O O . CYS A 1 122 ? -27.367 23.642 -37.809 1 25.69 119 CYS B O 1
ATOM 990 N N . ILE A 1 123 ? -26.847 21.467 -38.03 1 24.96 120 ILE B N 1
ATOM 991 C CA . ILE A 1 123 ? -26.566 21.558 -39.466 1 25.77 120 ILE B CA 1
ATOM 992 C C . ILE A 1 123 ? -27.851 21.914 -40.237 1 27.05 120 ILE B C 1
ATOM 993 O O . ILE A 1 123 ? -27.81 22.726 -41.165 1 27.53 120 ILE B O 1
ATOM 998 N N . TYR A 1 124 ? -28.999 21.351 -39.817 1 26.9 121 TYR B N 1
ATOM 999 C CA . TYR 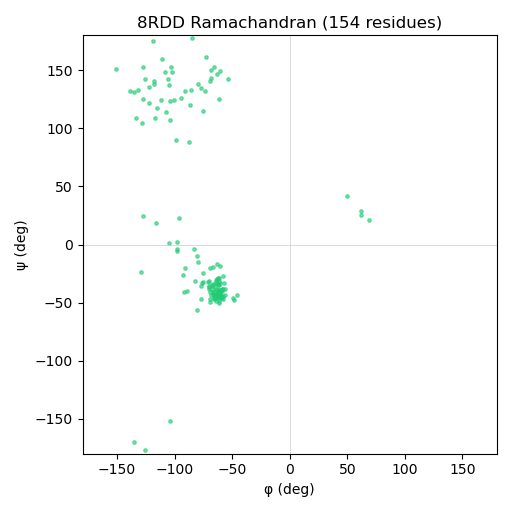A 1 124 ? -30.313 21.63 -40.423 1 27.15 121 TYR B CA 1
ATOM 1000 C C . TYR A 1 124 ? -30.598 23.147 -40.382 1 27.19 121 TYR B C 1
ATOM 1001 O O . TYR A 1 124 ? -31.012 23.739 -41.39 1 27.64 121 TYR B O 1
ATOM 1010 N N . LYS A 1 125 ? -30.301 23.78 -39.238 1 26.09 122 LYS B N 1
ATOM 1011 C CA . LYS A 1 125 ? -30.508 25.211 -39.089 1 26.01 122 LYS B CA 1
ATOM 1012 C C . LYS A 1 125 ? -29.42 26.042 -39.78 1 27.33 122 LYS B C 1
ATOM 1013 O O . LYS A 1 125 ? -29.732 27.04 -40.43 1 27.5 122 LYS B O 1
ATOM 1019 N N . CYS A 1 126 ? -28.149 25.689 -39.575 1 26.93 123 CYS B N 1
ATOM 1020 C CA . CYS A 1 126 ? -27.051 26.491 -40.088 1 27.93 123 CYS B CA 1
ATOM 1021 C C . CYS A 1 126 ? -26.919 26.447 -41.583 1 29.49 123 CYS B C 1
ATOM 1022 O O . CYS A 1 126 ? -26.511 27.439 -42.177 1 30.13 123 CYS B O 1
ATOM 1025 N N . TYR A 1 127 ? -27.197 25.294 -42.188 1 29.36 124 TYR B N 1
ATOM 1026 C CA . TYR A 1 127 ? -26.929 25.1 -43.608 1 30.91 124 TYR B CA 1
ATOM 1027 C C . TYR A 1 127 ? -28.064 24.565 -44.472 1 31.88 124 TYR B C 1
ATOM 1028 O O . TYR A 1 127 ? -27.992 24.732 -45.696 1 33.51 124 TYR B O 1
ATOM 1037 N N . LEU A 1 128 ? -29.043 23.863 -43.899 1 31.02 125 LEU B N 1
ATOM 1038 C CA . LEU A 1 128 ? -30.052 23.184 -44.721 1 32.15 125 LEU B CA 1
ATOM 1039 C C . LEU A 1 128 ? -31.423 23.929 -44.729 1 32.67 125 LEU B C 1
ATOM 1040 O O . LEU A 1 128 ? -31.438 25.152 -44.56 1 32.13 125 LEU B O 1
ATOM 1045 N N . GLU A 1 129 ? -32.552 23.207 -44.92 1 32.85 126 GLU B N 1
ATOM 1046 C CA . GLU A 1 129 ? -33.917 23.737 -45.019 1 33.58 126 GLU B CA 1
ATOM 1047 C C . GLU A 1 129 ? -34.415 24.482 -43.8 1 33.18 126 GLU B C 1
ATOM 1048 O O . GLU A 1 129 ? -35.398 25.21 -43.911 1 33.49 126 GLU B O 1
ATOM 1054 N N . GLY A 1 130 ? -33.78 24.286 -42.651 1 31.81 127 GLY B N 1
ATOM 1055 C CA . GLY A 1 130 ? -34.162 25.012 -41.451 1 31.21 127 GLY B CA 1
ATOM 1056 C C . GLY A 1 130 ? -33.536 26.394 -41.357 1 30.6 127 GLY B C 1
ATOM 1057 O O . GLY A 1 130 ? -33.857 27.149 -40.44 1 31.02 127 GLY B O 1
ATOM 1058 N N . ASN A 1 131 ? -32.653 26.762 -42.313 1 30.19 128 ASN B N 1
ATOM 1059 C CA . ASN A 1 131 ? -31.927 28.021 -42.256 1 30.43 128 ASN B CA 1
ATOM 1060 C C . ASN A 1 131 ? -32.805 29.284 -42.334 1 30.94 128 ASN B C 1
ATOM 1061 O O . ASN A 1 131 ? -32.586 30.224 -41.562 1 30.12 128 ASN B O 1
ATOM 1066 N N . GLU A 1 132 ? -33.731 29.327 -43.312 1 31.63 129 GLU B N 1
ATOM 1067 C CA . GLU A 1 132 ? -34.644 30.455 -43.546 1 32.42 129 GLU B CA 1
ATOM 1068 C C . GLU A 1 132 ? -33.936 31.759 -43.905 1 33.06 129 GLU B C 1
ATOM 1069 O O . GLU A 1 132 ? -34.503 32.824 -43.701 1 34.12 129 GLU B O 1
ATOM 1075 N N . GLY A 1 133 ? -32.734 31.681 -44.462 1 33.03 130 GLY B N 1
ATOM 1076 C CA . GLY A 1 133 ? -31.97 32.877 -44.818 1 34.02 130 GLY B CA 1
ATOM 1077 C C . GLY A 1 133 ? -31.467 33.666 -43.613 1 34.31 130 GLY B C 1
ATOM 1078 O O . GLY A 1 133 ? -31.153 34.856 -43.739 1 35.43 130 GLY B O 1
ATOM 1079 N N . LEU A 1 134 ? -31.372 33.007 -42.44 1 32.42 131 LEU B N 1
ATOM 1080 C CA . LEU A 1 134 ? -30.915 33.599 -41.174 1 31.42 131 LEU B CA 1
ATOM 1081 C C . LEU A 1 134 ? -29.547 33.031 -40.744 1 30.8 131 LEU B C 1
ATOM 1082 O O . LEU A 1 134 ? -29.161 31.955 -41.203 1 30.94 131 LEU B O 1
ATOM 1087 N N . HIS A 1 135 ? -28.811 33.749 -39.87 1 29.33 132 HIS B N 1
ATOM 1088 C CA . HIS A 1 135 ? -27.51 33.244 -39.405 1 28.57 132 HIS B CA 1
ATOM 1089 C C . HIS A 1 135 ? -27.715 32.725 -38.002 1 27.71 132 HIS B C 1
ATOM 1090 O O . HIS A 1 135 ? -28.188 33.47 -37.157 1 28.41 132 HIS B O 1
ATOM 1097 N N . TRP A 1 136 ? -27.389 31.454 -37.752 1 26.22 133 TRP B N 1
ATOM 1098 C CA . TRP A 1 136 ? -27.658 30.836 -36.454 1 26.4 133 TRP B CA 1
ATOM 1099 C C . TRP A 1 136 ? -26.39 30.584 -35.624 1 25.98 133 TRP B C 1
ATOM 1100 O O . TRP A 1 136 ? -25.331 30.272 -36.182 1 26.14 133 TRP B O 1
ATOM 1111 N N . PHE A 1 137 ? -26.524 30.662 -34.293 1 25.52 134 PHE B N 1
ATOM 1112 C CA . PHE A 1 137 ? -25.465 30.35 -33.337 1 26.1 134 PHE B CA 1
ATOM 1113 C C . PHE A 1 137 ? -25.995 29.306 -32.358 1 26.21 134 PHE B C 1
ATOM 1114 O O . PHE A 1 137 ? -27.153 29.387 -31.923 1 26.61 134 PHE B O 1
ATOM 1122 N N . LEU A 1 138 ? -25.137 28.372 -31.962 1 25.43 135 LEU B N 1
ATOM 1123 C CA . LEU A 1 138 ? -25.49 27.392 -30.943 1 25.72 135 LEU B CA 1
ATOM 1124 C C . LEU A 1 138 ? -25.084 27.966 -29.583 1 25.74 135 LEU B C 1
ATOM 1125 O O . LEU A 1 138 ? -23.955 28.406 -29.432 1 26.55 135 LEU B O 1
ATOM 1130 N N . ILE A 1 139 ? -25.971 27.916 -28.587 1 24.61 136 ILE B N 1
ATOM 1131 C CA A ILE A 1 139 ? -25.637 28.362 -27.233 0.5 25.27 136 ILE B CA 1
ATOM 1132 C CA B ILE A 1 139 ? -25.642 28.367 -27.238 0.5 24.92 136 ILE B CA 1
ATOM 1133 C C . ILE A 1 139 ? -25.431 27.107 -26.4 1 25.88 136 ILE B C 1
ATOM 1134 O O . ILE A 1 139 ? -26.314 26.238 -26.357 1 26.05 136 ILE B O 1
ATOM 1143 N N . SER A 1 140 ? -24.267 26.99 -25.777 1 26.16 137 SER B N 1
ATOM 1144 C CA . SER A 1 140 ? -23.945 25.819 -24.979 1 26.89 137 SER B CA 1
ATOM 1145 C C . SER A 1 140 ? -22.994 26.159 -23.854 1 27.79 137 SER B C 1
ATOM 1146 O O . SER A 1 140 ? -22.176 27.069 -23.964 1 27.56 137 SER B O 1
ATOM 1149 N N . GLU A 1 141 ? -23.093 25.395 -22.78 1 28.05 138 GLU B N 1
ATOM 1150 C CA . GLU A 1 141 ? -22.176 25.466 -21.644 1 28.22 138 GLU B CA 1
ATOM 1151 C C . GLU A 1 141 ? -21.409 24.128 -21.509 1 29.19 138 GLU B C 1
ATOM 1152 O O . GLU A 1 141 ? -20.893 23.829 -20.428 1 30.36 138 GLU B O 1
ATOM 1158 N N . ASP A 1 142 ? -21.362 23.3 -22.573 1 28.15 139 ASP B N 1
ATOM 1159 C CA . ASP A 1 142 ? -20.717 21.989 -22.521 1 29.14 139 ASP B CA 1
ATOM 1160 C C . ASP A 1 142 ? -19.519 21.997 -23.454 1 29.46 139 ASP B C 1
ATOM 1161 O O . ASP A 1 142 ? -19.7 22.14 -24.664 1 28.72 139 ASP B O 1
ATOM 1166 N N . PRO A 1 143 ? -18.295 21.82 -22.92 1 30.54 140 PRO B N 1
ATOM 1167 C CA . PRO A 1 143 ? -17.099 21.859 -23.791 1 31.03 140 PRO B CA 1
ATOM 1168 C C . PRO A 1 143 ? -17.102 20.821 -24.897 1 30.66 140 PRO B C 1
ATOM 1169 O O . PRO A 1 143 ? -16.673 21.141 -26.005 1 29.98 140 PRO B O 1
ATOM 1173 N N . GLN A 1 144 ? -17.582 19.588 -24.622 1 30.21 141 GLN B N 1
ATOM 1174 C CA . GLN A 1 144 ? -17.609 18.535 -25.647 1 30.04 141 GLN B CA 1
ATOM 1175 C C . GLN A 1 144 ? -18.501 18.964 -26.821 1 28.42 141 GLN B C 1
ATOM 1176 O O . GLN A 1 144 ? -18.13 18.794 -27.991 1 27.65 141 GLN B O 1
ATOM 1182 N N . ILE A 1 145 ? -19.669 19.525 -26.494 1 27.27 142 ILE B N 1
ATOM 1183 C CA . ILE A 1 145 ? -20.603 19.996 -27.516 1 26.92 142 ILE B CA 1
ATOM 1184 C C . ILE A 1 145 ? -20.022 21.172 -28.326 1 26.16 142 ILE B C 1
ATOM 1185 O O . ILE A 1 145 ? -20.136 21.177 -29.55 1 25.98 142 ILE B O 1
ATOM 1190 N N . ARG A 1 146 ? -19.415 22.15 -27.654 1 25.84 143 ARG B N 1
ATOM 1191 C CA . ARG A 1 146 ? -18.821 23.279 -28.357 1 26.1 143 ARG B CA 1
ATOM 1192 C C . ARG A 1 146 ? -17.684 22.837 -29.292 1 26.02 143 ARG B C 1
ATOM 1193 O O . ARG A 1 146 ? -17.613 23.304 -30.431 1 26.05 143 ARG B O 1
ATOM 1201 N N . GLU A 1 147 ? -16.846 21.898 -28.834 1 25.55 144 GLU B N 1
ATOM 1202 C CA . GLU A 1 147 ? -15.753 21.355 -29.643 1 26.27 144 GLU B CA 1
ATOM 1203 C C . GLU A 1 147 ? -16.279 20.575 -30.871 1 27.13 144 GLU B C 1
ATOM 1204 O O . GLU A 1 147 ? -15.77 20.786 -31.977 1 27 144 GLU B O 1
ATOM 1210 N N . MET A 1 148 ? -17.309 19.705 -30.704 1 27.11 145 MET B N 1
ATOM 1211 C CA . MET A 1 148 ? -17.838 18.987 -31.877 1 28.31 145 MET B CA 1
ATOM 1212 C C . MET A 1 148 ? -18.543 19.956 -32.845 1 27.68 145 MET B C 1
ATOM 1213 O O . MET A 1 148 ? -18.397 19.817 -34.072 1 27.6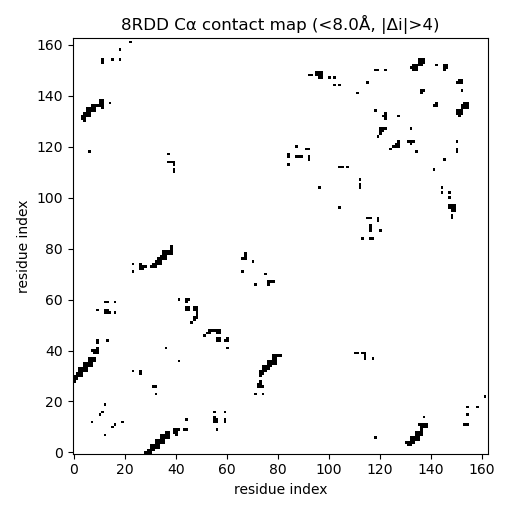3 145 MET B O 1
ATOM 1218 N N . ALA A 1 149 ? -19.209 20.998 -32.302 1 26.8 146 ALA B N 1
ATOM 1219 C CA . ALA A 1 149 ? -19.891 21.991 -33.14 1 26.7 146 ALA B CA 1
ATOM 1220 C C . ALA A 1 149 ? -18.853 22.759 -33.966 1 26.09 146 ALA B C 1
ATOM 1221 O O . ALA A 1 149 ? -19.043 22.928 -35.177 1 25.46 146 ALA B O 1
ATOM 1223 N N . MET A 1 150 ? -17.739 23.192 -33.332 1 25.35 147 MET B N 1
ATOM 1224 C CA . MET A 1 150 ? -16.682 23.931 -34.027 1 25.71 147 MET B CA 1
ATOM 1225 C C . MET A 1 150 ? -16.061 23.082 -35.152 1 25.99 147 MET B C 1
ATOM 1226 O O . MET A 1 150 ? -15.819 23.606 -36.254 1 25.85 147 MET B O 1
ATOM 1231 N N . GLN A 1 151 ? -15.874 21.769 -34.912 1 25.52 148 GLN B N 1
ATOM 1232 C CA . GLN A 1 151 ? -15.316 20.904 -35.963 1 27 148 GLN B CA 1
ATOM 1233 C C . GLN A 1 151 ? -16.258 20.811 -37.192 1 27.68 148 GLN B C 1
ATOM 1234 O O . GLN A 1 151 ? -15.792 20.676 -38.336 1 28.31 148 GLN B O 1
ATOM 1240 N N . CYS A 1 152 ? -17.578 20.916 -36.961 1 27.41 149 CYS B N 1
ATOM 1241 C CA . CYS A 1 152 ? -18.556 20.89 -38.061 1 28.45 149 CYS B CA 1
ATOM 1242 C C . CYS A 1 152 ? -18.974 22.293 -38.514 1 29.31 149 CYS B C 1
ATOM 1243 O O . CYS A 1 152 ? -20.045 22.428 -39.101 1 30.03 149 CYS B O 1
ATOM 1246 N N . ASN A 1 153 ? -18.126 23.324 -38.246 1 29.59 150 ASN B N 1
ATOM 1247 C CA A ASN A 1 153 ? -18.359 24.726 -38.624 0.5 30.43 150 ASN B CA 1
ATOM 1248 C CA B ASN A 1 153 ? -18.372 24.712 -38.631 0.5 30.66 150 ASN B CA 1
ATOM 1249 C C . ASN A 1 153 ? -19.718 25.279 -38.153 1 30.67 150 ASN B C 1
ATOM 1250 O O . ASN A 1 153 ? -20.404 25.977 -38.904 1 31.11 150 ASN B O 1
ATOM 1259 N N . ILE A 1 154 ? -20.095 24.973 -36.916 1 29.05 151 ILE B N 1
ATOM 1260 C CA . ILE A 1 154 ? -21.318 25.484 -36.315 1 28.91 151 ILE B CA 1
ATOM 1261 C C . ILE A 1 154 ? -20.782 26.501 -35.3 1 28.7 151 ILE B C 1
ATOM 1262 O O . ILE A 1 154 ? -20.092 26.108 -34.351 1 28.45 151 ILE B O 1
ATOM 1267 N N . PRO A 1 155 ? -21.056 27.802 -35.484 1 29.89 152 PRO B N 1
ATOM 1268 C CA . PRO A 1 155 ? -20.565 28.787 -34.511 1 30.05 152 PRO B CA 1
ATOM 1269 C C . PRO A 1 155 ? -21.318 28.63 -33.186 1 29.64 152 PRO B C 1
ATOM 1270 O O . PRO A 1 155 ? -22.518 28.305 -33.187 1 28.53 152 PRO B O 1
ATOM 1274 N N . SER A 1 156 ? -20.604 28.775 -32.079 1 30.07 153 SER B N 1
ATOM 1275 C CA . SER A 1 156 ? -21.223 28.62 -30.772 1 31.17 153 SER B CA 1
ATOM 1276 C C . SER A 1 156 ? -20.815 29.708 -29.796 1 32.14 153 SER B C 1
ATOM 1277 O O . SER A 1 156 ? -19.777 30.362 -29.956 1 32.95 153 SER B O 1
ATOM 1290 N N . SER A 1 158 ? -21.073 30.825 -25.388 1 28.99 155 SER B N 1
ATOM 1291 C CA . SER A 1 158 ? -21.406 30.505 -24.009 1 29.04 155 SER B CA 1
ATOM 1292 C C . SER A 1 158 ? -22.497 31.52 -23.561 1 28.77 155 SER B C 1
ATOM 1293 O O . SER A 1 158 ? -22.787 32.487 -24.286 1 28.14 155 SER B O 1
ATOM 1296 N N . ILE A 1 159 ? -23.032 31.353 -22.348 1 29.12 156 ILE B N 1
ATOM 1297 C CA . ILE A 1 159 ? -23.986 32.31 -21.793 1 30.16 156 ILE B CA 1
ATOM 1298 C C . ILE A 1 159 ? -23.299 33.716 -21.645 1 30.65 156 ILE B C 1
ATOM 1299 O O . ILE A 1 159 ? -23.896 34.744 -21.979 1 30.5 156 ILE B O 1
ATOM 1304 N N . VAL A 1 160 ? -22.056 33.743 -21.135 1 30.76 157 VAL B N 1
ATOM 1305 C CA . VAL A 1 160 ? -21.3 34.988 -20.972 1 32.45 157 VAL B CA 1
ATOM 1306 C C . VAL A 1 160 ? -21.067 35.689 -22.337 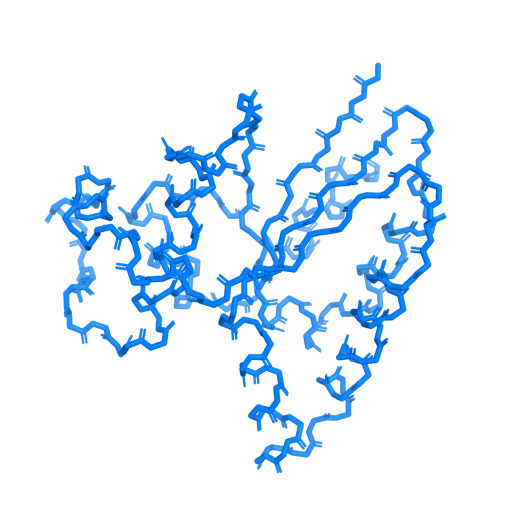1 31 157 VAL B C 1
ATOM 1307 O O . VAL A 1 160 ? -21.183 36.918 -22.415 1 30.87 157 VAL B O 1
ATOM 1311 N N . ASP A 1 161 ? -20.78 34.91 -23.406 1 29.79 158 ASP B N 1
ATOM 1312 C CA . ASP A 1 161 ? -20.578 35.444 -24.762 1 29.89 158 ASP B CA 1
ATOM 1313 C C . ASP A 1 161 ? -21.848 36.181 -25.233 1 30.71 158 ASP B C 1
ATOM 1314 O O . ASP A 1 161 ? -21.766 37.319 -25.718 1 31.22 158 ASP B O 1
ATOM 1319 N N . VAL A 1 162 ? -23.018 35.562 -25.032 1 30.77 159 VAL B N 1
ATOM 1320 C CA . VAL A 1 162 ? -24.279 36.179 -25.439 1 31.98 159 VAL B CA 1
ATOM 1321 C C . VAL A 1 162 ? -24.562 37.425 -24.626 1 33.71 159 VAL B C 1
ATOM 1322 O O . VAL A 1 162 ? -24.967 38.438 -25.194 1 34.11 159 VAL B O 1
ATOM 1326 N N . ASP A 1 163 ? -24.331 37.356 -23.315 1 35.28 160 ASP B N 1
ATOM 1327 C CA . ASP A 1 163 ? -24.524 38.488 -22.405 1 38.61 160 ASP B CA 1
ATOM 1328 C C . ASP A 1 163 ? -23.697 39.69 -22.831 1 41.41 160 ASP B C 1
ATOM 1329 O O . ASP A 1 163 ? -24.157 40.817 -22.678 1 42.03 160 ASP B O 1
ATOM 1334 N N . SER A 1 164 ? -22.502 39.458 -23.412 1 42.59 161 SER B N 1
ATOM 1335 C CA . SER A 1 164 ? -21.654 40.545 -23.874 1 44.52 161 SER B CA 1
ATOM 1336 C C . SER A 1 164 ? -22.168 41.157 -25.186 1 47.33 161 SER B C 1
ATOM 1337 O O . SER A 1 164 ? -21.972 42.346 -25.415 1 48.3 161 SER B O 1
ATOM 1340 N N . ILE A 1 165 ? -22.777 40.342 -26.055 1 48.79 162 ILE B N 1
ATOM 1341 C CA . ILE A 1 165 ? -23.338 40.763 -27.346 1 51.07 162 ILE B CA 1
ATOM 1342 C C . ILE A 1 165 ? -24.666 41.523 -27.152 1 52.68 162 ILE B C 1
ATOM 1343 O O . ILE A 1 165 ? -24.979 42.432 -27.923 1 52.91 162 ILE B O 1
ATOM 1348 N N . LEU A 1 166 ? -25.444 41.156 -26.121 1 53.66 163 LEU B N 1
ATOM 1349 C CA . LEU A 1 166 ? -26.736 41.783 -25.858 1 55.06 163 LEU B CA 1
ATOM 1350 C C . LEU A 1 166 ? -26.668 42.983 -24.912 1 57.82 163 LEU B C 1
ATOM 1351 O O . LEU A 1 166 ? -27.594 43.798 -24.905 1 58.5 163 LEU B O 1
ATOM 1356 N N . SER A 1 167 ? -25.601 43.098 -24.11 1 59.17 164 SER B N 1
ATOM 1357 C CA . SER A 1 167 ? -25.468 44.223 -23.181 1 60.95 164 SER B CA 1
ATOM 1358 C C . SER A 1 167 ? -25.017 45.482 -23.924 1 62.03 164 SER B C 1
ATOM 1359 O O . SER A 1 167 ? -24.12 45.407 -24.763 1 62.4 164 SER B O 1
#

Nearest PDB structures (foldseek):
  8rdd-assembly1_B  TM=1.006E+00  e=1.766E-32  Saccharomyces cerevisiae S288C
  8rd3-assembly1_B  TM=9.946E-01  e=6.574E-31  Saccharomyces cerevisiae S288C
  7qhy-assembly2_B  TM=9.000E-01  e=4.868E-16  Kluyveromyces lactis
  7qhy-assembly1_A  TM=8.949E-01  e=7.533E-16  Kluyveromyces lactis
  6yxy-assembly1_BA  TM=5.499E-01  e=1.603E-01  Trypanosoma brucei brucei

Sequence (163 aa):
STQYNFIIDASAFEKGLGNIKRRWCSSDCTEAVTLNFYIPTFTLNELDFLQQRRKSFAARESLKFIDRLDDSKFANLKVFIEFPEVLDIILWSDVMEHNDSSSGKINIAKLPKRLKNLLKSCIYKCYLEGNEGLHWFLIISEDPQIREMAMQCNNIPSSIVDVDSILS

Solvent-accessible surface area: 8729 Å² total

Radius of gyration: 15.33 Å; Cα contacts (8 Å, |Δi|>4): 240; chains: 1; bounding box: 39×40×36 Å

Foldseek 3Di:
DDEAEEEEAQQQQLVPVVLVVVCLQPADPVYAYEYEYEPLNVVVLVCCCPVVVRPSSVVSNVVLVVQVPDDGPRYHYHYDDVCVLVVQDLVLLVVLAQPPQPDPLVPDPPSLSSVSSVQSCCCPNPVVPVHHYEYEHPDPVSCSRCVRSVHHYYSVVVVVVSD